Protein AF-A0A1A8FYN9-F1 (afdb_monomer)

Nearest PDB structures (foldseek):
  6rxm-assembly3_C  TM=5.674E-01  e=1.833E+00  Escherichia coli K-12
  2l28-assembly1_A  TM=4.318E-01  e=2.555E+00  Lacticaseibacillus casei
  3pki-assembly1_A  TM=5.511E-01  e=5.667E+00  Homo sapiens
  8f09-assembly2_B  TM=4.695E-01  e=7.898E+00  uncultured bacterium
  4l6c-assembly1_A  TM=3.217E-01  e=7.898E+00  Homo sapiens

Organism: NCBI:txid1143690

Mean predicted aligned error: 10.64 Å

Secondary structure (DSSP, 8-state):
---PPEEEEES-TTSHHHHHHHHHHHH-B----------------S---BSEEEEEEES-TT---TT-SEEEES--HHHHHHHHHT-SEE-

pLDDT: mean 75.49, std 18.97, range [33.34, 94.31]

Solvent-accessible surface area (backbone atoms only — not comparable to full-atom values): 5653 Å² total; per-residue (Å²): 129,84,84,72,66,38,33,33,36,34,59,40,40,76,41,70,67,38,34,52,51,46,51,51,46,40,68,38,56,62,76,74,89,66,96,72,84,83,78,93,74,94,76,91,84,85,80,87,49,58,41,39,45,31,29,33,32,33,84,60,93,81,69,81,60,86,65,45,76,43,79,36,73,75,63,52,73,69,56,48,50,52,52,56,74,70,33,79,42,81,88

Radius of gyration: 15.17 Å; Cα contacts (8 Å, |Δi|>4): 126; chains: 1; bounding box: 43×22×39 Å

Sequence (91 aa):
MEKTLKRVFVNDVDRYSSKHIAKFLSACEAEVASEDEAAADTFLSPRHRPVFQVVGTVSSKDENIRFLHEQYNSPTRDELFRCLLECDVVV

Structure (mmCIF, N/CA/C/O backbone):
data_AF-A0A1A8FYN9-F1
#
_entry.id   AF-A0A1A8FYN9-F1
#
loop_
_atom_site.group_PDB
_atom_site.id
_atom_site.type_symbol
_atom_site.label_atom_id
_atom_site.label_alt_id
_atom_site.label_comp_id
_atom_site.label_asym_id
_atom_site.label_entity_id
_atom_site.label_seq_id
_atom_site.pdbx_PDB_ins_code
_atom_site.Cartn_x
_atom_site.Cartn_y
_atom_site.Cartn_z
_atom_site.occupancy
_atom_site.B_iso_or_equiv
_atom_site.auth_seq_id
_atom_site.auth_comp_id
_atom_site.auth_asym_id
_atom_site.auth_atom_id
_atom_site.pdbx_PDB_model_num
ATOM 1 N N . MET A 1 1 ? -0.481 2.270 -27.513 1.00 40.75 1 MET A N 1
ATOM 2 C CA . MET A 1 1 ? -1.086 1.647 -26.318 1.00 40.75 1 MET A CA 1
ATOM 3 C C . MET A 1 1 ? -0.770 2.545 -25.142 1.00 40.75 1 MET A C 1
ATOM 5 O O . MET A 1 1 ? 0.396 2.675 -24.793 1.00 40.75 1 MET A O 1
ATOM 9 N N . GLU A 1 2 ? -1.763 3.259 -24.622 1.00 48.59 2 GLU A N 1
ATOM 10 C CA . GLU A 1 2 ? -1.586 4.060 -23.411 1.00 48.59 2 GLU A CA 1
ATOM 11 C C . GLU A 1 2 ? -1.254 3.102 -22.264 1.00 48.59 2 GLU A C 1
ATOM 13 O O . GLU A 1 2 ? -2.015 2.181 -21.977 1.00 48.59 2 GLU A O 1
ATOM 18 N N . LYS A 1 3 ? -0.068 3.252 -21.669 1.00 55.50 3 LYS A N 1
ATOM 19 C CA . LYS A 1 3 ? 0.343 2.454 -20.512 1.00 55.50 3 LYS A CA 1
ATOM 20 C C . LYS A 1 3 ? -0.500 2.952 -19.333 1.00 55.50 3 LYS A C 1
ATOM 22 O O . LYS A 1 3 ? -0.203 3.998 -18.761 1.00 55.50 3 LYS A O 1
ATOM 27 N N . THR A 1 4 ? -1.617 2.279 -19.064 1.00 66.31 4 THR A N 1
ATOM 28 C CA . THR A 1 4 ? -2.519 2.618 -17.960 1.00 66.31 4 THR A CA 1
ATOM 29 C C . THR A 1 4 ? -1.813 2.315 -16.645 1.00 66.31 4 THR A C 1
ATOM 31 O O . THR A 1 4 ? -1.431 1.166 -16.415 1.00 66.31 4 THR A O 1
ATOM 34 N N . LEU A 1 5 ? -1.635 3.337 -15.809 1.00 81.94 5 LEU A N 1
ATOM 35 C CA . LEU A 1 5 ? -1.223 3.184 -14.413 1.00 81.94 5 LEU A CA 1
ATOM 36 C C . LEU A 1 5 ? -2.153 2.187 -13.712 1.00 81.94 5 LEU A C 1
ATOM 38 O O . LEU A 1 5 ? -3.370 2.297 -13.849 1.00 81.94 5 LEU A O 1
ATOM 42 N N . LYS A 1 6 ? -1.583 1.223 -12.986 1.00 89.19 6 LYS A N 1
ATOM 43 C CA . LYS A 1 6 ? -2.333 0.223 -12.216 1.00 89.19 6 LYS A CA 1
ATOM 44 C C . LYS A 1 6 ? -2.336 0.589 -10.735 1.00 89.19 6 LYS A C 1
ATOM 46 O O . LYS A 1 6 ? -1.260 0.759 -10.160 1.00 89.19 6 LYS A O 1
ATOM 51 N N . ARG A 1 7 ? -3.511 0.703 -10.109 1.00 91.69 7 ARG A N 1
ATOM 52 C CA . ARG A 1 7 ? -3.628 0.913 -8.653 1.00 91.69 7 ARG A CA 1
ATOM 53 C C . ARG A 1 7 ? -3.471 -0.428 -7.944 1.00 91.69 7 ARG A C 1
ATOM 55 O O . ARG A 1 7 ? -4.217 -1.366 -8.216 1.00 91.69 7 ARG A O 1
ATOM 62 N N . VAL A 1 8 ? -2.488 -0.526 -7.055 1.00 92.38 8 VAL A N 1
ATOM 63 C CA . VAL A 1 8 ? -2.192 -1.748 -6.296 1.00 92.38 8 VAL A CA 1
ATOM 64 C C . VAL A 1 8 ? -2.369 -1.463 -4.817 1.00 92.38 8 VAL A C 1
ATOM 66 O O . VAL A 1 8 ? -1.656 -0.628 -4.267 1.00 92.38 8 VAL A O 1
ATOM 69 N N . PHE A 1 9 ? -3.296 -2.170 -4.181 1.00 94.31 9 PHE A N 1
ATOM 70 C CA . PHE A 1 9 ? -3.480 -2.141 -2.739 1.00 94.31 9 PHE A CA 1
ATOM 71 C C . PHE A 1 9 ? -2.573 -3.166 -2.061 1.00 94.31 9 PHE A C 1
ATOM 73 O O . PHE A 1 9 ? -2.559 -4.330 -2.459 1.00 94.31 9 PHE A O 1
ATOM 80 N N . VAL A 1 10 ? -1.862 -2.751 -1.014 1.00 93.19 10 VAL A N 1
ATOM 81 C CA . VAL A 1 10 ? -1.062 -3.630 -0.155 1.00 93.19 10 VAL A CA 1
ATOM 82 C C . VAL A 1 10 ? -1.549 -3.517 1.284 1.00 93.19 10 VAL A C 1
ATOM 84 O O . VAL A 1 10 ? -1.526 -2.433 1.878 1.00 93.19 10 VAL A O 1
ATOM 87 N N . ASN A 1 11 ? -1.968 -4.641 1.862 1.00 91.38 11 ASN A N 1
ATOM 88 C CA . ASN A 1 11 ? -2.404 -4.672 3.250 1.00 91.38 11 ASN A CA 1
ATOM 89 C C . ASN A 1 11 ? -1.214 -4.642 4.224 1.00 91.38 11 ASN A 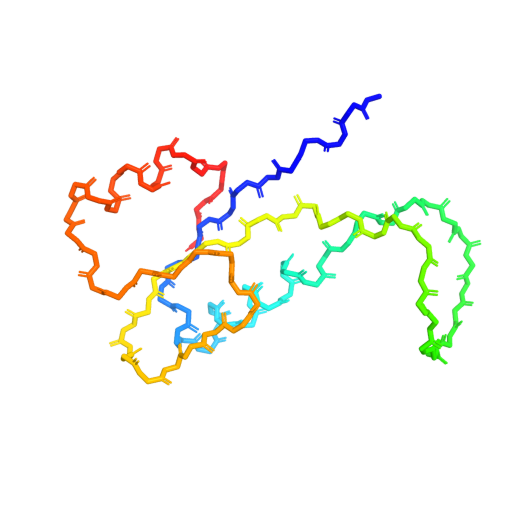C 1
ATOM 91 O O . ASN A 1 11 ? -0.290 -5.455 4.128 1.00 91.38 11 ASN A O 1
ATOM 95 N N . ASP A 1 12 ? -1.294 -3.749 5.209 1.00 88.19 12 ASP A N 1
ATOM 96 C CA . ASP A 1 12 ? -0.370 -3.623 6.338 1.00 88.19 12 ASP A CA 1
ATOM 97 C C . ASP A 1 12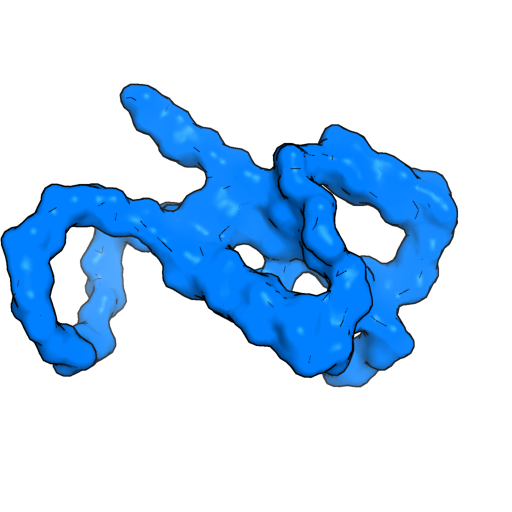 ? 1.100 -3.533 5.896 1.00 88.19 12 ASP A C 1
ATOM 99 O O . ASP A 1 12 ? 1.887 -4.471 6.044 1.00 88.19 12 ASP A O 1
ATOM 103 N N . VAL A 1 13 ? 1.486 -2.385 5.335 1.00 87.88 13 VAL A N 1
ATOM 104 C CA . VAL A 1 13 ? 2.849 -2.141 4.831 1.00 87.88 13 VAL A CA 1
ATOM 105 C C . VAL A 1 13 ? 3.900 -1.965 5.933 1.00 87.88 13 VAL A C 1
ATOM 107 O O . VAL A 1 13 ? 5.074 -1.781 5.617 1.00 87.88 13 VAL A O 1
ATOM 110 N N . ASP A 1 14 ? 3.518 -2.058 7.208 1.00 86.06 14 ASP A N 1
ATOM 111 C CA . ASP A 1 14 ? 4.474 -2.101 8.320 1.00 86.06 14 ASP A CA 1
ATOM 112 C C . ASP A 1 14 ? 5.121 -3.486 8.446 1.00 86.06 14 ASP A C 1
ATOM 114 O O . ASP A 1 14 ? 6.242 -3.630 8.948 1.00 86.06 14 ASP A O 1
ATOM 118 N N . ARG A 1 15 ? 4.455 -4.534 7.944 1.00 88.62 15 ARG A N 1
ATOM 119 C CA . ARG A 1 15 ? 5.029 -5.881 7.901 1.00 88.62 15 ARG A CA 1
ATOM 120 C C . ARG A 1 15 ? 6.162 -5.953 6.896 1.00 88.62 15 ARG A C 1
ATOM 122 O O . ARG A 1 15 ? 6.058 -5.446 5.785 1.00 88.62 15 ARG A O 1
ATOM 129 N N . TYR A 1 16 ? 7.214 -6.691 7.257 1.00 87.38 16 TYR A N 1
ATOM 130 C CA . TYR A 1 16 ? 8.413 -6.844 6.433 1.00 87.38 16 TYR A CA 1
ATOM 131 C C . TYR A 1 16 ? 8.089 -7.180 4.969 1.00 87.38 16 TYR A C 1
ATOM 133 O O . TYR A 1 16 ? 8.541 -6.471 4.073 1.00 87.38 16 TYR A O 1
ATOM 141 N N . SER A 1 17 ? 7.275 -8.210 4.718 1.00 89.44 17 SER A N 1
ATOM 142 C CA . SER A 1 17 ? 6.934 -8.632 3.354 1.00 89.44 17 SER A CA 1
ATOM 143 C C . SER A 1 17 ? 6.177 -7.545 2.591 1.00 89.44 17 SER A C 1
ATOM 145 O O . SER A 1 17 ? 6.629 -7.118 1.532 1.00 89.44 17 SER A O 1
ATOM 147 N N . SER A 1 18 ? 5.078 -7.045 3.159 1.00 90.12 18 SER A N 1
ATOM 148 C CA . SER A 1 18 ? 4.250 -5.992 2.565 1.00 90.12 18 SER A CA 1
ATOM 149 C C . SER A 1 18 ? 5.055 -4.722 2.274 1.00 90.12 18 SER A C 1
ATOM 151 O O . SER A 1 18 ? 4.953 -4.165 1.182 1.00 90.12 18 SER A O 1
ATOM 153 N N . LYS A 1 19 ? 5.938 -4.313 3.195 1.00 88.88 19 LYS A N 1
ATOM 154 C CA . LYS A 1 19 ? 6.848 -3.169 3.039 1.00 88.88 19 LYS A CA 1
ATOM 155 C C . LYS A 1 19 ? 7.756 -3.314 1.824 1.00 88.88 19 LYS A C 1
ATOM 157 O O . LYS A 1 19 ? 7.895 -2.380 1.037 1.00 88.88 19 LYS A O 1
ATOM 162 N N . HIS A 1 20 ? 8.389 -4.476 1.671 1.00 89.06 20 HIS A N 1
ATOM 163 C CA . HIS A 1 20 ? 9.331 -4.717 0.578 1.00 89.06 20 HIS A CA 1
ATOM 164 C C . HIS A 1 20 ? 8.613 -4.900 -0.761 1.00 89.06 20 HIS A C 1
ATOM 166 O O . HIS A 1 20 ? 9.108 -4.393 -1.765 1.00 89.06 20 HIS A O 1
ATOM 172 N N . ILE A 1 21 ? 7.434 -5.531 -0.775 1.00 90.31 21 ILE A N 1
ATOM 173 C CA . ILE A 1 21 ? 6.582 -5.624 -1.970 1.00 90.31 21 ILE A CA 1
ATOM 174 C C . ILE A 1 21 ? 6.165 -4.223 -2.426 1.00 90.31 21 ILE A C 1
ATOM 176 O O . ILE A 1 21 ? 6.392 -3.861 -3.577 1.00 90.31 21 ILE A O 1
ATOM 180 N N . ALA A 1 22 ? 5.618 -3.407 -1.522 1.00 89.00 22 ALA A N 1
ATOM 181 C CA . ALA A 1 22 ? 5.181 -2.051 -1.836 1.00 89.00 22 ALA A CA 1
ATOM 182 C C . ALA A 1 22 ? 6.345 -1.167 -2.317 1.00 89.00 22 ALA A C 1
ATOM 184 O O . ALA A 1 22 ? 6.206 -0.432 -3.295 1.00 89.00 22 ALA A O 1
ATOM 185 N N . LYS A 1 23 ? 7.520 -1.287 -1.685 1.00 88.69 23 LYS A N 1
ATOM 186 C CA . LYS A 1 23 ? 8.739 -0.585 -2.107 1.00 88.69 23 LYS A CA 1
ATOM 187 C C . LYS A 1 23 ? 9.205 -1.023 -3.497 1.00 88.69 23 LYS A C 1
ATOM 189 O O . LYS A 1 23 ? 9.580 -0.173 -4.297 1.00 88.69 23 LYS A O 1
ATOM 194 N N . PHE A 1 24 ? 9.179 -2.324 -3.781 1.00 88.25 24 PHE A N 1
ATOM 195 C CA . PHE A 1 24 ? 9.545 -2.865 -5.087 1.00 88.25 24 PHE A CA 1
ATOM 196 C C . PHE A 1 24 ? 8.593 -2.369 -6.179 1.00 88.25 24 PHE A C 1
ATOM 198 O O . PHE A 1 24 ? 9.050 -1.816 -7.171 1.00 88.25 24 PHE A O 1
ATOM 205 N N . LEU A 1 25 ? 7.280 -2.473 -5.959 1.00 88.12 25 LEU A N 1
ATOM 206 C CA . LEU A 1 25 ? 6.261 -2.022 -6.912 1.00 88.12 25 LEU A CA 1
ATOM 207 C C . LEU A 1 25 ? 6.329 -0.515 -7.185 1.00 88.12 25 LEU A C 1
ATOM 209 O O . LEU A 1 25 ? 6.120 -0.092 -8.318 1.00 88.12 25 LEU A O 1
ATOM 213 N N . SER A 1 26 ? 6.647 0.290 -6.169 1.00 85.06 26 SER A N 1
ATOM 214 C CA . SER A 1 26 ? 6.840 1.739 -6.313 1.00 85.06 26 SER A CA 1
ATOM 215 C C . SER A 1 26 ? 8.070 2.083 -7.165 1.00 85.06 26 SER A C 1
ATOM 217 O O . SER A 1 26 ? 8.055 3.054 -7.916 1.00 85.06 26 SER A O 1
ATOM 219 N N . ALA A 1 27 ? 9.116 1.253 -7.096 1.00 83.94 27 ALA A N 1
ATOM 220 C CA . ALA A 1 27 ? 10.320 1.377 -7.915 1.00 83.94 27 ALA A CA 1
ATOM 221 C C . ALA A 1 27 ? 10.189 0.729 -9.307 1.00 83.94 27 ALA A C 1
ATOM 223 O O . ALA A 1 27 ? 11.085 0.878 -10.135 1.00 83.94 27 ALA A O 1
ATOM 224 N N . CYS A 1 28 ? 9.102 -0.003 -9.583 1.00 81.00 28 CYS A N 1
ATOM 225 C CA . CYS A 1 28 ? 8.864 -0.583 -10.897 1.00 81.00 28 CYS A CA 1
ATOM 226 C C . CYS A 1 28 ? 8.485 0.512 -11.895 1.00 81.00 28 CYS A C 1
ATOM 228 O O . CYS A 1 28 ? 7.363 1.034 -11.921 1.00 81.00 28 CYS A O 1
ATOM 230 N N . GLU A 1 29 ? 9.430 0.810 -12.769 1.00 70.00 29 GLU A N 1
ATOM 231 C CA . GLU A 1 29 ? 9.259 1.768 -13.841 1.00 70.00 29 GLU A CA 1
ATOM 232 C C . GLU A 1 29 ? 9.019 1.053 -15.165 1.00 70.00 29 GLU A C 1
ATOM 234 O O . GLU A 1 29 ? 9.412 -0.090 -15.401 1.00 70.00 29 GLU A O 1
ATOM 239 N N . ALA A 1 30 ? 8.297 1.738 -16.043 1.00 60.38 30 ALA A N 1
ATOM 240 C CA . ALA A 1 30 ? 8.093 1.282 -17.395 1.00 60.38 30 ALA A CA 1
ATOM 241 C C . ALA A 1 30 ? 9.418 1.403 -18.149 1.00 60.38 30 ALA A C 1
ATOM 243 O O . ALA A 1 30 ? 9.631 2.428 -18.791 1.00 60.38 30 ALA A O 1
ATOM 244 N N . GLU A 1 31 ? 10.250 0.362 -18.143 1.00 55.59 31 GLU A N 1
ATOM 245 C CA . GLU A 1 31 ? 11.303 0.250 -19.151 1.00 55.59 31 GLU A CA 1
ATOM 246 C C . GLU A 1 31 ? 10.624 0.295 -20.527 1.00 55.59 31 GLU A C 1
ATOM 248 O O . GLU A 1 31 ? 9.814 -0.561 -20.905 1.00 55.59 31 GLU A O 1
ATOM 253 N N . VAL A 1 32 ? 10.864 1.383 -21.256 1.00 47.66 32 VAL A N 1
ATOM 254 C CA . VAL A 1 32 ? 10.902 1.311 -22.711 1.00 47.66 32 VAL A CA 1
ATOM 255 C C . VAL A 1 32 ? 12.108 0.438 -22.996 1.00 47.66 32 VAL A C 1
ATOM 257 O O . VAL A 1 32 ? 13.212 0.824 -22.639 1.00 47.66 32 VAL A O 1
ATOM 260 N N . ALA A 1 33 ? 11.860 -0.760 -23.526 1.00 41.09 33 ALA A N 1
ATOM 261 C CA . ALA A 1 33 ? 12.888 -1.735 -23.848 1.00 41.09 33 ALA A CA 1
ATOM 262 C C . ALA A 1 33 ? 14.035 -1.058 -24.610 1.00 41.09 33 ALA A C 1
ATOM 264 O O . ALA A 1 33 ? 13.903 -0.749 -25.793 1.00 41.09 33 ALA A O 1
ATOM 265 N N . SER A 1 34 ? 15.132 -0.820 -23.907 1.00 38.97 34 SER A N 1
ATOM 266 C CA . SER A 1 34 ? 16.438 -0.614 -24.496 1.00 38.97 34 SER A CA 1
ATOM 267 C C . SER A 1 34 ? 17.283 -1.718 -23.898 1.00 38.97 34 SER A C 1
ATOM 269 O O . SER A 1 34 ? 17.654 -1.667 -22.731 1.00 38.97 34 SER A O 1
ATOM 271 N N . GLU A 1 35 ? 17.465 -2.766 -24.691 1.00 42.78 35 GLU A N 1
ATOM 272 C CA . GLU A 1 35 ? 18.491 -3.772 -24.476 1.00 42.78 35 GLU A CA 1
ATOM 273 C C . GLU A 1 35 ? 19.838 -3.044 -24.415 1.00 42.78 35 GLU A C 1
ATOM 275 O O . GLU A 1 35 ? 20.386 -2.708 -25.458 1.00 42.78 35 GLU A O 1
ATOM 280 N N . ASP A 1 36 ? 20.353 -2.739 -23.227 1.00 33.97 36 ASP A N 1
ATOM 281 C CA . ASP A 1 36 ? 21.795 -2.796 -23.014 1.00 33.97 36 ASP A CA 1
ATOM 282 C C . ASP A 1 36 ? 22.147 -2.870 -21.531 1.00 33.97 36 ASP A C 1
ATOM 284 O O . ASP A 1 36 ? 21.531 -2.238 -20.670 1.00 33.97 36 ASP A O 1
ATOM 288 N N . GLU A 1 37 ? 23.130 -3.709 -21.252 1.00 43.09 37 GLU A N 1
ATOM 289 C CA . GLU A 1 37 ? 23.611 -4.039 -19.925 1.00 43.09 37 GLU A CA 1
ATOM 290 C C . GLU A 1 37 ? 24.265 -2.848 -19.203 1.00 43.09 37 GLU A C 1
ATOM 292 O O . GLU A 1 37 ? 24.894 -1.977 -19.795 1.00 43.09 37 GLU A O 1
ATOM 297 N N . ALA A 1 38 ? 24.270 -2.983 -17.877 1.00 40.91 3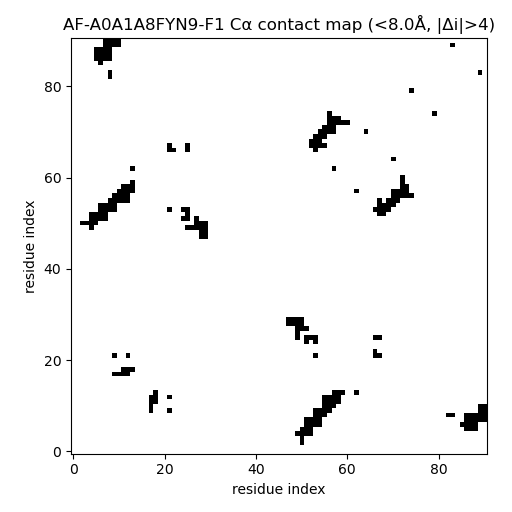8 ALA A N 1
ATOM 298 C CA . ALA A 1 38 ? 25.321 -2.533 -16.971 1.00 40.91 38 ALA A CA 1
ATOM 299 C C . ALA A 1 38 ? 25.327 -1.074 -16.474 1.00 40.91 38 ALA A C 1
ATOM 301 O O . ALA A 1 38 ? 25.201 -0.092 -17.191 1.00 40.91 38 ALA A O 1
ATOM 302 N N . ALA A 1 39 ? 25.671 -1.019 -15.185 1.00 36.12 39 ALA A N 1
ATOM 303 C CA . ALA A 1 39 ? 26.178 0.106 -14.413 1.00 36.12 39 ALA A CA 1
ATOM 304 C C . ALA A 1 39 ? 25.155 1.127 -13.889 1.00 36.12 39 ALA A C 1
ATOM 306 O O . ALA A 1 39 ? 24.531 1.905 -14.600 1.00 36.12 39 ALA A O 1
ATOM 307 N N . ALA A 1 40 ? 25.090 1.149 -12.557 1.00 46.41 40 ALA A N 1
ATOM 308 C CA . ALA A 1 40 ? 24.716 2.307 -11.770 1.00 46.41 40 ALA A CA 1
ATOM 309 C C . ALA A 1 40 ? 25.390 3.582 -12.305 1.00 46.41 40 ALA A C 1
ATOM 311 O O . ALA A 1 40 ? 26.605 3.583 -12.459 1.00 46.41 40 ALA A O 1
ATOM 312 N N . ASP A 1 41 ? 24.633 4.653 -12.538 1.00 33.34 41 ASP A N 1
ATOM 313 C CA . ASP A 1 41 ? 24.711 5.881 -11.739 1.00 33.34 41 ASP A CA 1
ATOM 314 C C . ASP A 1 41 ? 23.659 6.907 -12.206 1.00 33.34 41 ASP A C 1
ATOM 316 O O . ASP A 1 41 ? 23.392 7.092 -13.390 1.00 33.34 41 ASP A O 1
ATOM 320 N N . THR A 1 42 ? 23.070 7.567 -11.219 1.00 51.19 42 THR A N 1
ATOM 321 C CA . THR A 1 42 ? 22.394 8.869 -11.212 1.00 51.19 42 THR A CA 1
ATOM 322 C C . THR A 1 42 ? 22.374 9.681 -12.523 1.00 51.19 42 THR A C 1
ATOM 324 O O . THR A 1 42 ? 23.294 10.453 -12.770 1.00 51.19 42 THR A O 1
ATOM 327 N N . PHE A 1 43 ? 21.262 9.684 -13.274 1.00 37.09 43 PHE A N 1
ATOM 328 C CA . PHE A 1 43 ? 20.932 10.793 -14.186 1.00 37.09 43 PHE A CA 1
ATOM 329 C C . PHE A 1 43 ? 19.430 11.110 -14.206 1.00 37.09 43 PHE A C 1
ATOM 331 O O . PHE A 1 43 ? 18.574 10.280 -14.491 1.00 37.09 43 PHE A O 1
ATOM 338 N N . LEU A 1 44 ? 19.125 12.365 -13.879 1.00 57.28 44 LEU A N 1
ATOM 339 C CA . LEU A 1 44 ? 17.803 12.974 -13.944 1.00 57.28 44 LEU A CA 1
ATOM 340 C C . LEU A 1 44 ? 17.408 13.260 -15.410 1.00 57.28 44 LEU A C 1
ATOM 342 O O . LEU A 1 44 ? 18.128 13.994 -16.086 1.00 57.28 44 LEU A O 1
ATOM 346 N N . SER A 1 45 ? 16.194 12.823 -15.802 1.00 42.16 45 SER A N 1
ATOM 347 C CA . SER A 1 45 ? 15.347 13.212 -16.972 1.00 42.16 45 SER A CA 1
ATOM 348 C C . SER A 1 45 ? 15.290 12.217 -18.151 1.00 42.16 45 SER A C 1
ATOM 350 O O . SER A 1 45 ? 16.303 11.599 -18.444 1.00 42.16 45 SER A O 1
ATOM 352 N N . PRO A 1 46 ? 14.207 12.174 -18.974 1.00 47.00 46 PRO A N 1
ATOM 353 C CA . PRO A 1 46 ? 12.794 12.527 -18.764 1.00 47.00 46 PRO A CA 1
ATOM 354 C C . PRO A 1 46 ? 11.828 11.350 -19.104 1.00 47.00 46 PRO A C 1
ATOM 356 O O . PRO A 1 46 ? 12.025 10.636 -20.078 1.00 47.00 46 PRO A O 1
ATOM 359 N N . ARG A 1 47 ? 10.689 11.236 -18.396 1.00 46.34 47 ARG A N 1
ATOM 360 C CA . ARG A 1 47 ? 9.562 10.277 -18.619 1.00 46.34 47 ARG A CA 1
ATOM 361 C C . ARG A 1 47 ? 9.638 8.896 -17.949 1.00 46.34 47 ARG A C 1
ATOM 363 O O . ARG A 1 47 ? 9.004 7.959 -18.431 1.00 46.34 47 ARG A O 1
ATOM 370 N N . HIS A 1 48 ? 10.266 8.786 -16.785 1.00 51.62 48 HIS A N 1
ATOM 371 C CA . HIS A 1 48 ? 10.037 7.645 -15.895 1.00 51.62 48 HIS A CA 1
ATOM 372 C C . HIS A 1 48 ? 8.627 7.773 -15.304 1.00 51.62 48 HIS A C 1
ATOM 374 O O . HIS A 1 48 ? 8.404 8.457 -14.307 1.00 51.62 48 HIS A O 1
ATOM 380 N N . ARG A 1 49 ? 7.621 7.246 -16.016 1.00 59.38 49 ARG A N 1
ATOM 381 C CA . ARG A 1 49 ? 6.257 7.179 -15.487 1.00 59.38 49 ARG A CA 1
ATOM 382 C C . ARG A 1 49 ? 6.155 5.912 -14.639 1.00 59.38 49 ARG A C 1
ATOM 384 O O . ARG A 1 49 ? 6.383 4.832 -15.193 1.00 59.38 49 ARG A O 1
ATOM 391 N N . PRO A 1 50 ? 5.802 6.024 -13.347 1.00 66.94 50 PRO A N 1
ATOM 392 C CA . PRO A 1 50 ? 5.530 4.849 -12.534 1.00 66.94 50 PRO A CA 1
ATOM 393 C C . PRO A 1 50 ? 4.437 4.020 -13.212 1.00 66.94 50 PRO A C 1
ATOM 395 O O . PRO A 1 50 ? 3.502 4.569 -13.800 1.00 66.94 50 PRO A O 1
ATOM 398 N N . VAL A 1 51 ? 4.584 2.696 -13.191 1.00 82.69 51 VAL A N 1
ATOM 399 C CA . VAL A 1 51 ? 3.578 1.784 -13.771 1.00 82.69 51 VAL A CA 1
ATOM 400 C C . VAL A 1 51 ? 2.513 1.443 -12.741 1.00 82.69 51 VAL A C 1
ATOM 402 O O . VAL A 1 51 ? 1.354 1.221 -13.091 1.00 82.69 51 VAL A O 1
ATOM 405 N N . PHE A 1 52 ? 2.906 1.452 -11.468 1.00 87.75 52 PHE A N 1
ATOM 406 C CA . PHE A 1 52 ? 2.056 1.103 -10.347 1.00 87.75 52 PHE A CA 1
ATOM 407 C C . PHE A 1 52 ? 1.882 2.291 -9.413 1.00 87.75 52 PHE A C 1
ATOM 409 O O . PHE A 1 52 ? 2.838 2.950 -9.009 1.00 87.75 52 PHE A O 1
ATOM 416 N N . GLN A 1 53 ? 0.632 2.537 -9.051 1.00 89.69 53 GLN A N 1
ATOM 417 C CA . GLN A 1 53 ? 0.252 3.446 -7.990 1.00 89.69 53 GLN A CA 1
ATOM 418 C C . GLN A 1 53 ? -0.028 2.596 -6.755 1.00 89.69 53 GLN A C 1
ATOM 420 O O . GLN A 1 53 ? -1.086 1.978 -6.641 1.00 89.69 53 GLN A O 1
ATOM 425 N N . VAL A 1 54 ? 0.956 2.512 -5.863 1.00 90.19 54 VAL A N 1
ATOM 426 C CA . VAL A 1 54 ? 0.850 1.673 -4.668 1.00 90.19 54 VAL A CA 1
ATOM 427 C C . VAL A 1 54 ? 0.101 2.436 -3.583 1.00 90.19 54 VAL A C 1
ATOM 429 O O . VAL A 1 54 ? 0.508 3.530 -3.189 1.00 90.19 54 VAL A O 1
ATOM 432 N N . VAL A 1 55 ? -0.985 1.855 -3.095 1.00 91.75 55 VAL A N 1
ATOM 433 C CA . VAL A 1 55 ? -1.767 2.336 -1.956 1.00 91.75 55 VAL A CA 1
ATOM 434 C C . VAL A 1 55 ? -1.762 1.260 -0.877 1.00 91.75 55 VAL A C 1
ATOM 436 O O . VAL A 1 55 ? -1.628 0.076 -1.181 1.00 91.75 55 VAL A O 1
ATOM 439 N N . GLY A 1 56 ? -1.866 1.632 0.392 1.00 91.56 56 GLY A N 1
ATOM 440 C CA . GLY A 1 56 ? -1.819 0.618 1.440 1.00 91.56 56 GLY A CA 1
ATOM 441 C C . GLY A 1 56 ? -2.255 1.090 2.808 1.00 91.56 56 GLY A C 1
ATOM 442 O O . GLY A 1 56 ? -2.406 2.285 3.073 1.00 91.56 56 GLY A O 1
ATOM 443 N N . THR A 1 57 ? -2.467 0.120 3.686 1.00 90.94 57 THR A N 1
ATOM 444 C CA . THR A 1 57 ? -2.782 0.361 5.094 1.00 90.94 57 THR A CA 1
ATOM 445 C C . THR A 1 57 ? -1.527 0.297 5.946 1.00 90.94 57 THR A C 1
ATOM 447 O O . THR A 1 57 ? -0.603 -0.458 5.657 1.00 90.94 57 THR A O 1
ATOM 450 N N . VAL A 1 58 ? -1.515 1.073 7.023 1.00 88.25 58 VAL A N 1
ATOM 451 C CA . VAL A 1 58 ? -0.515 0.980 8.088 1.00 88.25 58 VAL A CA 1
ATOM 452 C C . VAL A 1 58 ? -1.183 0.747 9.428 1.00 88.25 58 VAL A C 1
ATOM 454 O O . VAL A 1 58 ? -2.267 1.267 9.721 1.00 88.25 58 VAL A O 1
ATOM 457 N N . SER A 1 59 ? -0.513 -0.057 10.236 1.00 81.75 59 SER A N 1
ATOM 458 C CA . SER A 1 59 ? -0.847 -0.331 11.621 1.00 81.75 59 SER A CA 1
ATOM 459 C C . SER A 1 59 ? -0.207 0.685 12.575 1.00 81.75 59 SER A C 1
ATOM 461 O O . SER A 1 59 ? -0.749 0.912 13.658 1.00 81.75 59 SER A O 1
ATOM 463 N N . SER A 1 60 ? 0.927 1.287 12.210 1.00 76.38 60 SER A N 1
ATOM 464 C CA . SER A 1 60 ? 1.675 2.248 13.020 1.00 76.38 60 SER A CA 1
ATOM 465 C C . SER A 1 60 ? 1.507 3.673 12.495 1.00 76.38 60 SER A C 1
ATOM 467 O O . SER A 1 60 ? 1.710 3.948 11.317 1.00 76.38 60 SER A O 1
ATOM 469 N N . LYS A 1 61 ? 1.169 4.609 13.390 1.00 65.00 61 LYS A N 1
ATOM 470 C CA . LYS A 1 61 ? 0.917 6.017 13.034 1.00 65.00 61 LYS A CA 1
ATOM 471 C C . LYS A 1 61 ? 2.182 6.813 12.685 1.00 65.00 61 LYS A C 1
ATOM 473 O O . LYS A 1 61 ? 2.058 7.893 12.116 1.00 65.00 61 LYS A O 1
ATOM 478 N N . ASP A 1 62 ? 3.366 6.303 13.025 1.00 58.62 62 ASP A N 1
ATOM 479 C CA . ASP A 1 62 ? 4.626 7.056 12.934 1.00 58.62 62 ASP A CA 1
ATOM 480 C C . ASP A 1 62 ? 5.437 6.790 11.655 1.00 58.62 62 ASP A C 1
ATOM 482 O O . ASP A 1 62 ? 6.350 7.554 11.334 1.00 58.62 62 ASP A O 1
ATOM 486 N N . GLU A 1 63 ? 5.111 5.755 10.873 1.00 63.84 63 GLU A N 1
ATOM 487 C CA . GLU A 1 63 ? 5.811 5.490 9.613 1.00 63.84 63 GLU A CA 1
ATOM 488 C C . GLU A 1 63 ? 5.082 6.165 8.448 1.00 63.84 63 GLU A C 1
ATOM 490 O O . GLU A 1 63 ? 4.226 5.574 7.799 1.00 63.84 63 GLU A O 1
ATOM 495 N N . ASN A 1 64 ? 5.420 7.423 8.147 1.00 63.97 64 ASN A N 1
ATOM 496 C CA . ASN A 1 64 ? 4.973 8.047 6.900 1.00 63.97 64 ASN A CA 1
ATOM 497 C C . ASN A 1 64 ? 5.799 7.491 5.730 1.00 63.97 64 ASN A C 1
ATOM 499 O O . ASN A 1 64 ? 6.971 7.840 5.532 1.00 63.97 64 ASN A O 1
ATOM 503 N N . ILE A 1 65 ? 5.205 6.563 4.986 1.00 75.31 65 ILE A N 1
ATOM 504 C CA . ILE A 1 65 ? 5.912 5.792 3.970 1.00 75.31 65 ILE A CA 1
ATOM 505 C C . ILE A 1 65 ? 5.891 6.560 2.646 1.00 75.31 65 ILE A C 1
ATOM 507 O O . ILE A 1 65 ? 4.939 6.500 1.875 1.00 75.31 65 ILE A O 1
ATOM 511 N N . ARG A 1 66 ? 6.995 7.263 2.364 1.00 74.94 66 ARG A N 1
ATOM 512 C CA . ARG A 1 66 ? 7.145 8.163 1.200 1.00 74.94 66 ARG A CA 1
ATOM 513 C C . ARG A 1 66 ? 6.980 7.501 -0.175 1.00 74.94 66 ARG A C 1
ATOM 515 O O . ARG A 1 66 ? 6.858 8.213 -1.162 1.00 74.94 66 ARG A O 1
ATOM 522 N N . PHE A 1 67 ? 7.042 6.171 -0.254 1.00 78.12 67 PHE A N 1
ATOM 523 C CA . PHE A 1 67 ? 6.898 5.428 -1.510 1.00 78.12 67 PHE A CA 1
ATOM 524 C C . PHE A 1 67 ? 5.453 4.994 -1.806 1.00 78.12 67 PHE A C 1
ATOM 526 O O . PHE A 1 67 ? 5.204 4.443 -2.879 1.00 78.12 67 PHE A O 1
ATOM 533 N N . LEU A 1 68 ? 4.515 5.223 -0.880 1.00 82.88 68 LEU A N 1
ATOM 534 C CA . LEU A 1 68 ? 3.087 5.014 -1.107 1.00 82.88 68 LEU A CA 1
ATOM 535 C C . LEU A 1 68 ? 2.435 6.277 -1.665 1.00 82.88 68 LEU A C 1
ATOM 537 O O . LEU A 1 68 ? 2.723 7.386 -1.224 1.00 82.88 68 LEU A O 1
ATOM 541 N N . HIS A 1 69 ? 1.513 6.090 -2.606 1.00 82.75 69 HIS A N 1
ATOM 542 C CA . HIS A 1 69 ? 0.683 7.168 -3.127 1.00 82.75 69 HIS A CA 1
ATOM 543 C C . HIS A 1 69 ? -0.412 7.568 -2.128 1.00 82.75 69 HIS A C 1
ATOM 545 O O . HIS A 1 69 ? -0.641 8.752 -1.899 1.00 82.75 69 HIS A O 1
ATOM 551 N N . GLU A 1 70 ? -1.091 6.587 -1.529 1.00 86.19 70 GLU A N 1
ATOM 552 C CA . GLU A 1 70 ? -2.096 6.794 -0.480 1.00 86.19 70 GLU A CA 1
ATOM 553 C C . GLU A 1 70 ? -1.833 5.831 0.677 1.00 86.19 70 GLU A C 1
ATOM 555 O O . GLU A 1 70 ? -1.562 4.644 0.475 1.00 86.19 70 GLU A O 1
ATOM 560 N N . GLN A 1 71 ? -1.919 6.362 1.895 1.00 86.94 71 GLN A N 1
ATOM 561 C CA . GLN A 1 71 ? -1.678 5.629 3.126 1.00 86.94 71 GLN A CA 1
ATOM 562 C C . GLN A 1 71 ? -2.895 5.749 4.042 1.00 86.94 71 GLN A C 1
ATOM 564 O O . GLN A 1 71 ? -3.322 6.851 4.389 1.00 86.94 71 GLN A O 1
ATOM 569 N N . TYR A 1 72 ? -3.419 4.606 4.472 1.00 85.50 72 TYR A N 1
ATOM 570 C CA . TYR A 1 72 ? -4.589 4.526 5.337 1.00 85.50 72 TYR A CA 1
ATOM 571 C C . TYR A 1 72 ? -4.197 4.051 6.735 1.00 85.50 72 TYR A C 1
ATOM 573 O O . TYR A 1 72 ? -3.809 2.901 6.937 1.00 85.50 72 TYR A O 1
ATOM 581 N N . ASN A 1 73 ? -4.332 4.943 7.715 1.00 86.88 73 ASN A N 1
ATOM 582 C CA . ASN A 1 73 ? -4.135 4.637 9.129 1.00 86.88 73 ASN A CA 1
ATOM 583 C C . ASN A 1 73 ? -5.459 4.186 9.747 1.00 86.88 73 ASN A C 1
ATOM 585 O O . ASN A 1 73 ? -6.327 5.024 9.981 1.00 86.88 73 ASN A O 1
ATOM 589 N N . SER A 1 74 ? -5.604 2.891 10.047 1.00 84.3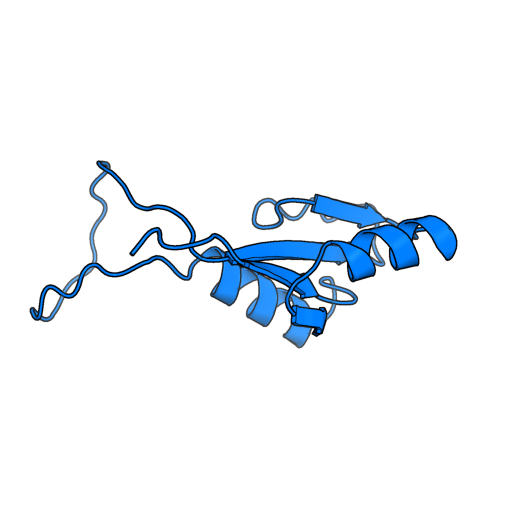8 74 SER A N 1
ATOM 590 C CA . SER A 1 74 ? -6.835 2.337 10.649 1.00 84.38 74 SER A CA 1
ATOM 591 C C . SER A 1 74 ? -8.129 2.756 9.910 1.00 84.38 74 SER A C 1
ATOM 593 O O . SER A 1 74 ? -9.000 3.372 10.529 1.00 84.38 74 SER A O 1
ATOM 595 N N . PRO A 1 75 ? -8.265 2.470 8.596 1.00 85.81 75 PRO A N 1
ATOM 596 C CA . PRO A 1 75 ? -9.438 2.888 7.830 1.00 85.81 75 PRO A CA 1
ATOM 597 C C . PRO A 1 75 ? -10.717 2.237 8.360 1.00 85.81 75 PRO A C 1
ATOM 599 O O . PRO A 1 75 ? -10.718 1.087 8.811 1.00 85.81 75 PRO A O 1
ATOM 602 N N . THR A 1 76 ? -11.833 2.950 8.247 1.00 90.44 76 THR A N 1
ATOM 603 C CA . THR A 1 76 ? -13.149 2.343 8.460 1.00 90.44 76 THR A CA 1
ATOM 604 C C . THR A 1 76 ? -13.442 1.311 7.369 1.00 90.44 76 THR A C 1
ATOM 606 O O . THR A 1 76 ? -12.879 1.343 6.273 1.00 90.44 76 THR A O 1
ATOM 609 N N . ARG A 1 77 ? -14.367 0.386 7.647 1.00 90.31 77 ARG A N 1
ATOM 610 C CA . ARG A 1 77 ? -14.748 -0.664 6.689 1.00 90.31 77 ARG A CA 1
ATOM 611 C C . ARG A 1 77 ? -15.202 -0.087 5.344 1.00 90.31 77 ARG A C 1
ATOM 613 O O . ARG A 1 77 ? -14.854 -0.634 4.305 1.00 90.31 77 ARG A O 1
ATOM 620 N N . ASP A 1 78 ? -15.959 1.006 5.363 1.00 93.00 78 ASP A N 1
ATOM 621 C CA . ASP A 1 78 ? -16.520 1.597 4.148 1.00 93.00 78 ASP A CA 1
ATOM 622 C C . ASP A 1 78 ? -15.466 2.398 3.355 1.00 93.00 78 ASP A C 1
ATOM 624 O O . ASP A 1 78 ? -15.499 2.409 2.123 1.00 93.00 78 ASP A O 1
ATOM 628 N N . GLU A 1 79 ? -14.493 3.020 4.032 1.00 89.56 79 GLU A N 1
ATOM 629 C CA . GLU A 1 79 ? -13.322 3.640 3.389 1.00 89.56 79 GLU A CA 1
ATOM 630 C C . GLU A 1 79 ? -12.422 2.593 2.738 1.00 89.56 79 GLU A C 1
ATOM 632 O O . GLU A 1 79 ? -12.044 2.744 1.577 1.00 89.56 79 GLU A O 1
ATOM 637 N N . LEU A 1 80 ? -12.129 1.506 3.458 1.00 90.75 80 LEU A N 1
ATOM 638 C CA . LEU A 1 80 ? -11.342 0.399 2.926 1.00 90.75 80 LEU A CA 1
ATOM 639 C C . LEU A 1 80 ? -12.041 -0.228 1.720 1.00 90.75 80 LEU A C 1
ATOM 641 O O . LEU A 1 80 ? -11.409 -0.463 0.697 1.00 90.75 80 LEU A O 1
ATOM 645 N N . PHE A 1 81 ? -13.353 -0.453 1.808 1.00 91.38 81 PHE A N 1
ATOM 646 C CA . PHE A 1 81 ? -14.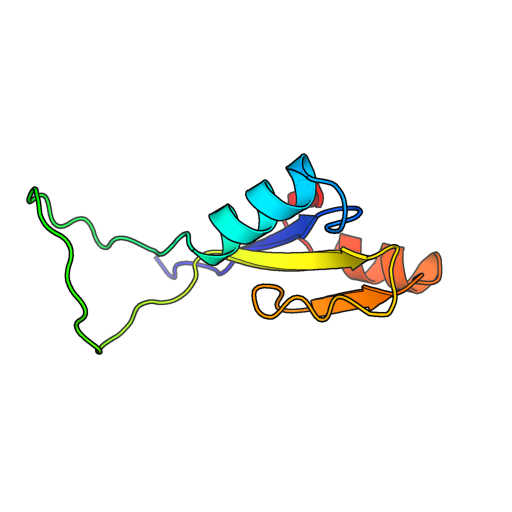122 -1.007 0.700 1.00 91.38 81 PHE A CA 1
ATOM 647 C C . PHE A 1 81 ? -14.061 -0.112 -0.542 1.00 91.38 81 PHE A C 1
ATOM 649 O O . PHE A 1 81 ? -13.844 -0.607 -1.645 1.00 91.38 81 PHE A O 1
ATOM 656 N N . ARG A 1 82 ? -14.184 1.208 -0.369 1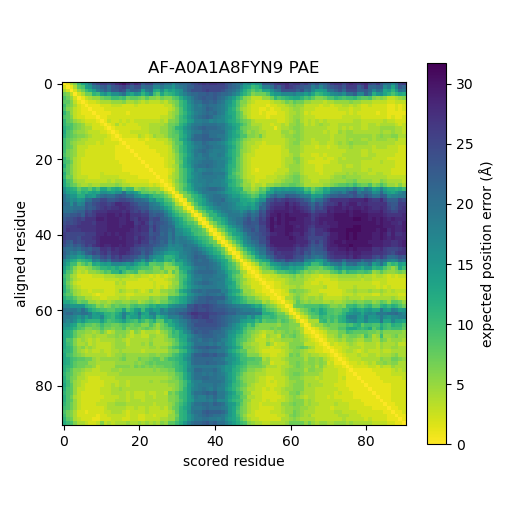.00 90.94 82 ARG A N 1
ATOM 657 C CA . ARG A 1 82 ? -14.052 2.168 -1.471 1.00 90.94 82 ARG A CA 1
ATOM 658 C C . ARG A 1 82 ? -12.657 2.144 -2.090 1.00 90.94 82 ARG A C 1
ATOM 660 O O . ARG A 1 82 ? -12.549 2.087 -3.307 1.00 90.94 82 ARG A O 1
ATOM 667 N N . CYS A 1 83 ? -11.615 2.119 -1.261 1.00 88.88 83 CYS A N 1
ATOM 668 C CA . CYS A 1 83 ? -10.234 2.006 -1.724 1.00 88.88 83 CYS A CA 1
ATOM 669 C C . CYS A 1 83 ? -10.028 0.731 -2.555 1.00 88.88 83 CYS A C 1
ATOM 671 O O . CYS A 1 83 ? -9.499 0.792 -3.662 1.00 88.88 83 CYS A O 1
ATOM 673 N N . LEU A 1 84 ? -10.518 -0.414 -2.071 1.00 90.25 84 LEU A N 1
ATOM 674 C CA . LEU A 1 84 ? -10.413 -1.693 -2.777 1.00 90.25 84 LEU A CA 1
ATOM 675 C C . LEU A 1 84 ? -11.157 -1.691 -4.121 1.00 90.25 84 LEU A C 1
ATOM 677 O O . LEU A 1 84 ? -10.661 -2.282 -5.074 1.00 90.25 84 LEU A O 1
ATOM 681 N N . LEU A 1 85 ? -12.306 -1.013 -4.221 1.00 92.88 85 LEU A N 1
ATOM 682 C CA . LEU A 1 85 ? -13.049 -0.872 -5.482 1.00 92.88 85 LEU A CA 1
ATOM 683 C C . LEU A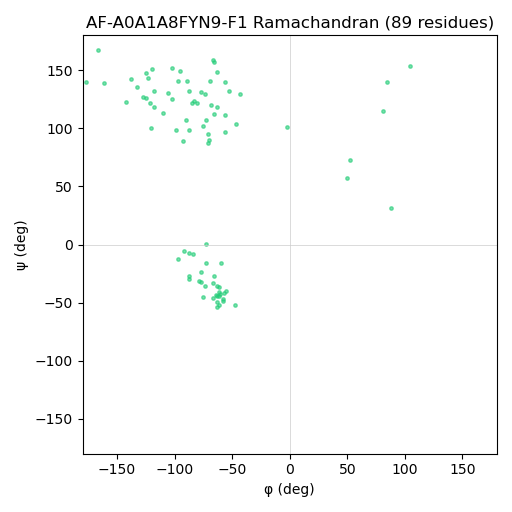 1 85 ? -12.302 -0.045 -6.539 1.00 92.88 85 LEU A C 1
ATOM 685 O O . LEU A 1 85 ? -12.534 -0.228 -7.731 1.00 92.88 85 LEU A O 1
ATOM 689 N N . GLU A 1 86 ? -11.430 0.867 -6.117 1.00 90.50 86 GLU A N 1
ATOM 690 C CA . GLU A 1 86 ? -10.612 1.698 -7.007 1.00 90.50 86 GLU A CA 1
ATOM 691 C C . GLU A 1 86 ? -9.287 1.028 -7.407 1.00 90.50 86 GLU A C 1
ATOM 693 O O . GLU A 1 86 ? -8.549 1.579 -8.225 1.00 90.50 86 GLU A O 1
ATOM 698 N N . CYS A 1 87 ? -8.952 -0.124 -6.818 1.00 92.06 87 CYS A N 1
ATOM 699 C CA . CYS A 1 87 ? -7.696 -0.824 -7.064 1.00 92.06 87 CYS A CA 1
ATOM 700 C C . CYS A 1 87 ? -7.850 -1.933 -8.110 1.00 92.06 87 CYS A C 1
ATOM 702 O O . CYS A 1 87 ? -8.822 -2.684 -8.112 1.00 92.06 87 CYS A O 1
ATOM 704 N N . ASP A 1 88 ? -6.845 -2.076 -8.976 1.00 91.38 88 ASP A N 1
ATOM 705 C CA . ASP A 1 88 ? -6.765 -3.159 -9.959 1.00 91.38 88 ASP A CA 1
ATOM 706 C C . ASP A 1 88 ? -6.278 -4.477 -9.332 1.00 91.38 88 ASP A C 1
ATOM 708 O O . ASP A 1 88 ? -6.616 -5.559 -9.811 1.00 91.38 88 ASP A O 1
ATOM 712 N N . VAL A 1 89 ? -5.427 -4.390 -8.304 1.00 91.38 89 VAL A N 1
ATOM 713 C CA . VAL A 1 89 ? -4.777 -5.534 -7.647 1.00 91.38 89 VAL A CA 1
ATOM 714 C C . VAL A 1 89 ? -4.784 -5.324 -6.137 1.00 91.38 89 VAL A C 1
ATOM 716 O O . VAL A 1 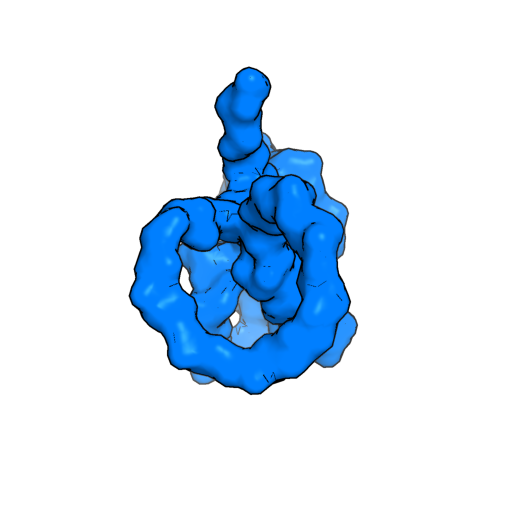89 ? -4.575 -4.208 -5.665 1.00 91.38 89 VAL A O 1
ATOM 719 N N . VAL A 1 90 ? -4.990 -6.405 -5.386 1.00 91.56 90 VAL A N 1
ATOM 720 C CA . VAL A 1 90 ? -5.003 -6.428 -3.917 1.00 91.56 90 VAL A CA 1
ATOM 721 C C . VAL A 1 90 ? -4.028 -7.508 -3.446 1.00 91.56 90 VAL A C 1
ATOM 723 O O . VAL A 1 90 ? -4.119 -8.647 -3.911 1.00 91.56 90 VAL A O 1
ATOM 726 N N . VAL A 1 91 ? -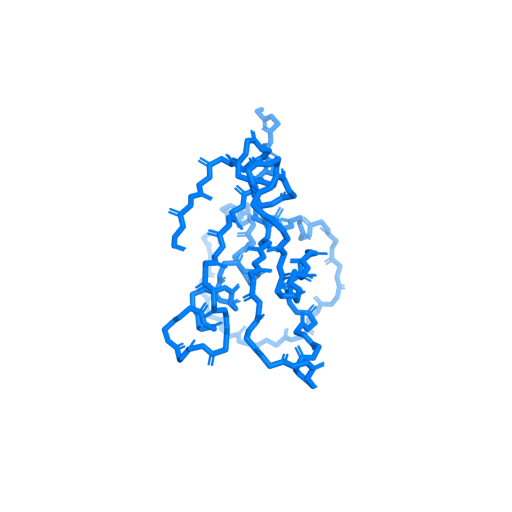3.100 -7.139 -2.559 1.00 88.06 91 VAL A N 1
ATOM 727 C CA . VAL A 1 91 ? -2.036 -7.992 -1.997 1.00 88.06 91 VAL A CA 1
ATOM 728 C C . VAL A 1 91 ? -2.126 -8.042 -0.477 1.00 88.06 91 VAL A C 1
ATOM 730 O O . VAL A 1 91 ? -2.255 -6.962 0.150 1.00 88.06 91 VAL A O 1
#

Foldseek 3Di:
DPLDAFEEEFEACVDPVSVVVLVVLLPDWPPPDDDDDDDDDDDDDDDRDRNYQYEYEHDDPPDPDPSHPYYHYPDDPVRVVVSVVRGPYYD